Protein AF-A0A4V1IU11-F1 (afdb_monomer_lite)

Radius of gyration: 19.38 Å; chains: 1; bounding box: 46×43×49 Å

Organism: NCBI:txid1555241

InterPro domains:
  IPR001841 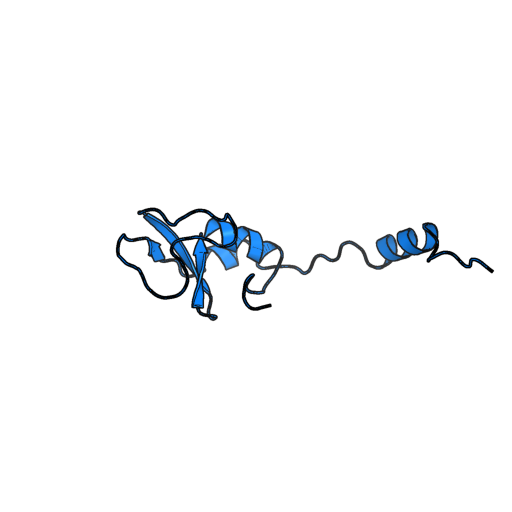Zinc finger, RING-type [PF13639] (50-92)
  IPR001841 Zinc finger, RING-type [PS50089] (51-92)
  IPR001841 Zinc finger, RING-type [SM00184] (51-91)
  IPR013083 Zinc finger, RING/FYVE/PHD-type [G3DSA:3.30.40.10] (18-92)
  IPR033276 E3 ubiquitin-protein ligase BIG BROTHER [PTHR46400] (5-92)

Sequence (92 aa):
DDDRGMDYESLLRLGQAIGPAVHPGLTADQIEELPYKKWREGMAGVNDQRCSICLEDYTRGERLITLPCRHVFHKTCISMWLQSHKECPICR

Foldseek 3Di:
DPPDDDDPVRVVVCCVVVPPPQPAFDDLVVLVPADWDFDDPPPPDDDDQAAPQVRGGHDGGFIWGQDPVRDIHGSVRVSVVRRRDVDDPPPD

Structure (mmCIF, N/CA/C/O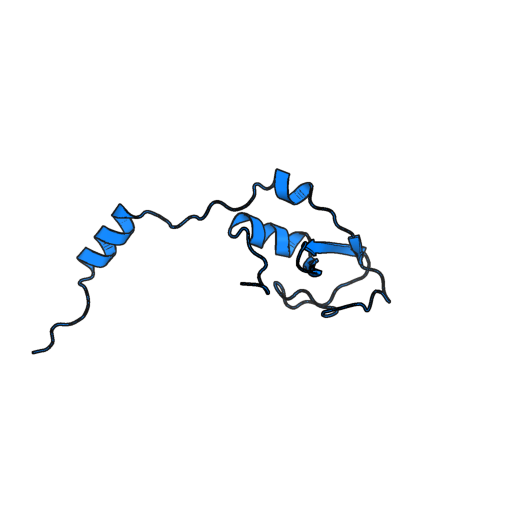 backbone):
data_AF-A0A4V1IU11-F1
#
_entry.id   AF-A0A4V1IU11-F1
#
loop_
_atom_site.group_PDB
_atom_site.id
_atom_site.type_symbol
_atom_site.label_atom_id
_atom_site.label_alt_id
_atom_site.label_comp_id
_atom_site.label_asym_id
_atom_site.label_entity_id
_atom_site.label_seq_id
_atom_site.pdbx_PDB_ins_code
_atom_site.Cartn_x
_atom_site.Cartn_y
_atom_site.Cartn_z
_atom_site.occupancy
_atom_site.B_iso_or_equiv
_atom_site.auth_seq_id
_atom_site.auth_comp_id
_atom_site.auth_asym_id
_atom_site.auth_atom_id
_atom_site.pdbx_PDB_model_num
ATOM 1 N N . ASP A 1 1 ? 19.283 -31.915 -35.401 1.00 41.47 1 ASP A N 1
ATOM 2 C CA . ASP A 1 1 ? 19.936 -30.637 -35.083 1.00 41.47 1 ASP A CA 1
ATOM 3 C C . ASP A 1 1 ? 19.231 -30.058 -33.873 1.00 41.47 1 ASP A C 1
ATOM 5 O O . ASP A 1 1 ? 18.013 -29.954 -33.890 1.00 41.47 1 ASP A O 1
ATOM 9 N N . ASP A 1 2 ? 19.973 -29.924 -32.776 1.00 57.44 2 ASP A N 1
ATOM 10 C CA . ASP A 1 2 ? 19.497 -29.542 -31.440 1.00 57.44 2 ASP A CA 1
ATOM 11 C C . ASP A 1 2 ? 20.199 -28.228 -31.065 1.00 57.44 2 ASP A C 1
ATOM 13 O O . ASP A 1 2 ? 21.183 -28.190 -30.320 1.00 57.44 2 ASP A O 1
ATOM 17 N N . ASP A 1 3 ? 19.751 -27.144 -31.689 1.00 57.00 3 ASP A N 1
ATOM 18 C CA . ASP A 1 3 ? 20.162 -25.760 -31.462 1.00 57.00 3 ASP A CA 1
ATOM 19 C C . ASP A 1 3 ? 19.423 -25.228 -30.230 1.00 57.00 3 ASP A C 1
ATOM 21 O O . ASP A 1 3 ? 18.462 -24.457 -30.264 1.00 57.00 3 ASP A O 1
ATOM 25 N N . ARG A 1 4 ? 19.895 -25.756 -29.103 1.00 61.72 4 ARG A N 1
ATOM 26 C CA . ARG A 1 4 ? 19.519 -25.405 -27.741 1.00 61.72 4 ARG A CA 1
ATOM 27 C C . ARG A 1 4 ? 19.583 -23.900 -27.513 1.00 61.72 4 ARG A C 1
ATOM 29 O O . ARG A 1 4 ? 20.474 -23.208 -27.996 1.00 61.72 4 ARG A O 1
ATOM 36 N N . GLY A 1 5 ? 18.609 -23.463 -26.720 1.00 65.06 5 GLY A N 1
ATOM 37 C CA . GLY A 1 5 ? 18.331 -22.095 -26.319 1.00 65.06 5 GLY A CA 1
ATOM 38 C C . GLY A 1 5 ? 19.548 -21.234 -25.998 1.00 65.06 5 GLY A C 1
ATOM 39 O O . GLY A 1 5 ? 20.577 -21.710 -25.526 1.00 65.06 5 GLY A O 1
ATOM 40 N N . MET A 1 6 ? 19.333 -19.943 -26.257 1.00 65.69 6 MET A N 1
ATOM 41 C CA . MET A 1 6 ? 20.214 -18.802 -26.026 1.00 65.69 6 MET A CA 1
ATOM 42 C C . MET A 1 6 ? 21.243 -19.063 -24.921 1.00 65.69 6 MET A C 1
ATOM 44 O O . MET A 1 6 ? 20.881 -19.311 -23.768 1.00 65.69 6 MET A O 1
ATOM 48 N N . ASP A 1 7 ? 22.521 -19.039 -25.302 1.00 84.88 7 ASP A N 1
ATOM 49 C CA . ASP A 1 7 ? 23.626 -19.386 -24.420 1.00 84.88 7 ASP A CA 1
ATOM 50 C C . ASP A 1 7 ? 23.642 -18.518 -23.141 1.00 84.88 7 ASP A C 1
ATOM 52 O O . ASP A 1 7 ? 23.192 -17.367 -23.103 1.00 84.88 7 ASP A O 1
ATOM 56 N N . TYR A 1 8 ? 24.135 -19.100 -22.043 1.00 80.25 8 TYR A N 1
ATOM 57 C CA . TYR A 1 8 ? 24.193 -18.431 -20.738 1.00 80.25 8 TYR A CA 1
ATOM 58 C C . TYR A 1 8 ? 25.027 -17.142 -20.787 1.00 80.25 8 TYR A C 1
ATOM 60 O O . TYR A 1 8 ? 24.740 -16.187 -20.068 1.00 80.25 8 TYR A O 1
ATOM 68 N N . GLU A 1 9 ? 26.035 -17.092 -21.661 1.00 83.56 9 GLU A N 1
ATOM 69 C CA . GLU A 1 9 ? 26.879 -15.915 -21.844 1.00 83.56 9 GLU A CA 1
ATOM 70 C C . GLU A 1 9 ? 26.088 -14.738 -22.438 1.00 83.56 9 GLU A C 1
ATOM 72 O O . GLU A 1 9 ? 26.223 -13.603 -21.984 1.00 83.56 9 GLU A O 1
ATOM 77 N N . SER A 1 10 ? 25.197 -15.006 -23.386 1.00 82.88 10 SER A N 1
ATOM 78 C CA . SER A 1 10 ? 24.280 -14.049 -23.997 1.00 82.88 10 SER A CA 1
ATOM 79 C C . SER A 1 10 ? 23.256 -13.561 -22.983 1.00 82.88 10 SER A C 1
ATOM 81 O O . SER A 1 10 ? 23.007 -12.358 -22.908 1.00 82.88 10 SER A O 1
ATOM 83 N N . LEU A 1 11 ? 22.718 -14.449 -22.139 1.00 78.44 11 LEU A N 1
ATOM 84 C CA . LEU A 1 11 ? 21.841 -14.052 -21.030 1.00 78.44 11 LEU A CA 1
ATOM 85 C C . LEU A 1 11 ? 22.571 -13.159 -20.011 1.00 78.44 11 LEU A C 1
ATOM 87 O O . LEU A 1 11 ? 22.016 -12.148 -19.577 1.00 78.44 11 LEU A O 1
ATOM 91 N N . LEU A 1 12 ? 23.826 -13.474 -19.671 1.00 79.44 12 LEU A N 1
ATOM 92 C CA . LEU A 1 12 ? 24.637 -12.673 -18.749 1.00 79.44 12 LEU A CA 1
ATOM 93 C C . LEU A 1 12 ? 24.964 -11.293 -19.339 1.00 79.44 12 LEU A C 1
ATOM 95 O O . LEU A 1 12 ? 24.821 -10.279 -18.656 1.00 79.44 12 LEU A O 1
ATOM 99 N N . ARG A 1 13 ? 25.326 -11.235 -20.628 1.00 83.19 13 ARG A N 1
ATOM 100 C CA . ARG A 1 13 ? 25.571 -9.981 -21.361 1.00 83.19 13 ARG A CA 1
ATOM 101 C C . ARG A 1 13 ? 24.323 -9.099 -21.415 1.00 83.19 13 ARG A C 1
ATOM 103 O O . ARG A 1 13 ? 24.440 -7.890 -21.233 1.00 83.19 13 ARG A O 1
ATOM 110 N N . LEU A 1 14 ? 23.139 -9.684 -21.611 1.00 76.06 14 LEU A N 1
ATOM 111 C CA . LEU A 1 14 ? 21.870 -8.949 -21.577 1.00 76.06 14 LEU A CA 1
ATOM 112 C C . LEU A 1 14 ? 21.581 -8.373 -20.185 1.00 76.06 14 LEU A C 1
ATOM 114 O O . LEU A 1 14 ? 21.246 -7.196 -20.081 1.00 76.06 14 LEU A O 1
ATOM 118 N N . GLY A 1 15 ? 21.769 -9.155 -19.116 1.00 74.62 15 GLY A N 1
ATOM 119 C CA . GLY A 1 15 ? 21.610 -8.666 -17.741 1.00 74.62 15 GLY A CA 1
ATOM 120 C C . GLY A 1 15 ? 22.565 -7.514 -17.406 1.00 74.62 15 GLY A C 1
ATOM 121 O O . GLY A 1 15 ? 22.161 -6.532 -16.784 1.00 74.62 15 GLY A O 1
ATOM 122 N N . GLN A 1 16 ? 23.810 -7.592 -17.885 1.00 80.00 16 GLN A N 1
ATOM 123 C CA . GLN A 1 16 ? 24.811 -6.535 -17.714 1.00 80.00 16 GLN A CA 1
ATOM 124 C C . GLN A 1 1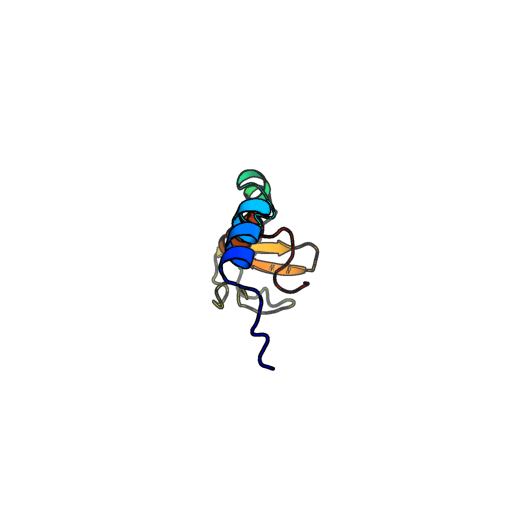6 ? 24.468 -5.260 -18.504 1.00 80.00 16 GLN A C 1
ATOM 126 O O . GLN A 1 16 ? 24.721 -4.158 -18.023 1.00 80.00 16 GLN A O 1
ATOM 131 N N . ALA A 1 17 ? 23.919 -5.409 -19.715 1.00 78.25 17 ALA A N 1
ATOM 132 C CA . ALA A 1 17 ? 23.609 -4.298 -20.614 1.00 78.25 17 ALA A CA 1
ATOM 133 C C . ALA A 1 17 ? 22.319 -3.559 -20.235 1.00 78.25 17 ALA A C 1
ATOM 135 O O . ALA A 1 17 ? 22.249 -2.339 -20.361 1.00 78.25 17 ALA A O 1
ATOM 136 N N . ILE A 1 18 ? 21.298 -4.293 -19.786 1.00 75.88 18 ILE A N 1
ATOM 137 C CA . ILE A 1 18 ? 19.988 -3.733 -19.432 1.00 75.88 18 ILE A CA 1
ATOM 138 C C . ILE A 1 18 ? 19.994 -3.207 -17.985 1.00 75.88 18 ILE A C 1
ATOM 140 O O . ILE A 1 18 ? 19.268 -2.265 -17.671 1.00 75.88 18 ILE A O 1
ATOM 144 N N . GLY A 1 19 ? 20.845 -3.763 -17.111 1.00 69.94 19 GLY A N 1
ATOM 145 C CA . GLY A 1 19 ? 20.846 -3.453 -15.681 1.00 69.94 19 GLY A CA 1
ATOM 146 C C . GLY A 1 19 ? 19.602 -4.003 -14.967 1.00 69.94 19 GLY A C 1
ATOM 147 O O . GLY A 1 19 ? 18.751 -4.647 -15.590 1.00 69.94 19 GLY A O 1
ATOM 148 N N . PRO A 1 20 ? 19.463 -3.799 -13.642 1.00 66.44 20 PRO A N 1
ATOM 149 C CA . PRO A 1 20 ? 18.234 -4.166 -12.956 1.00 66.44 20 PRO A CA 1
ATOM 150 C C . PRO A 1 20 ? 17.083 -3.336 -13.530 1.00 66.44 20 PRO A C 1
ATOM 152 O O . PRO A 1 20 ? 17.144 -2.107 -13.544 1.00 66.44 20 PRO A O 1
ATOM 155 N N . ALA A 1 21 ? 16.023 -4.009 -13.978 1.00 60.34 21 ALA A N 1
ATOM 156 C CA . ALA A 1 21 ? 14.769 -3.381 -14.375 1.00 60.34 21 ALA A CA 1
ATOM 157 C C . ALA A 1 21 ? 14.058 -2.816 -13.133 1.00 60.34 21 ALA A C 1
ATOM 159 O O . ALA A 1 21 ? 13.065 -3.354 -12.652 1.00 60.34 21 ALA A O 1
ATOM 160 N N . VAL A 1 22 ? 14.604 -1.744 -12.565 1.00 57.12 22 VAL A N 1
ATOM 161 C CA . VAL A 1 22 ? 13.949 -0.970 -11.519 1.00 57.12 22 VAL A CA 1
ATOM 162 C C . VAL A 1 22 ? 13.054 0.041 -12.208 1.00 57.12 22 VAL A C 1
ATOM 164 O O . VAL A 1 22 ? 13.504 1.090 -12.655 1.00 57.12 22 VAL A O 1
ATOM 167 N N . HIS A 1 23 ? 11.770 -0.285 -12.330 1.00 60.22 23 HIS A N 1
ATOM 168 C CA . HIS A 1 23 ? 10.777 0.733 -12.634 1.00 60.22 23 HIS A CA 1
ATOM 169 C C . HIS A 1 23 ? 10.665 1.597 -11.370 1.00 60.22 23 HIS A C 1
ATOM 171 O O . HIS A 1 23 ? 10.191 1.092 -10.352 1.00 60.22 23 HIS A O 1
ATOM 177 N N . PRO A 1 24 ? 11.164 2.849 -11.359 1.00 67.81 24 PRO A N 1
ATOM 178 C CA . PRO A 1 24 ? 11.202 3.625 -10.129 1.00 67.81 24 PRO A CA 1
ATOM 179 C C . PRO A 1 24 ? 9.760 3.853 -9.692 1.00 67.81 24 PRO A C 1
ATOM 181 O O . PRO A 1 24 ? 9.001 4.476 -10.434 1.00 67.81 24 PRO A O 1
ATOM 184 N N . GLY A 1 25 ? 9.359 3.300 -8.547 1.00 76.75 25 GLY A N 1
ATOM 185 C CA . GLY A 1 25 ? 8.034 3.518 -7.980 1.00 76.75 25 GLY A CA 1
ATOM 186 C C . GLY A 1 25 ? 7.863 4.945 -7.455 1.00 76.75 25 GLY A C 1
ATOM 187 O O . GLY A 1 25 ? 8.494 5.892 -7.929 1.00 76.75 25 GLY A O 1
ATOM 188 N N . LEU A 1 26 ? 6.959 5.116 -6.499 1.00 79.44 26 LEU A N 1
ATOM 189 C CA . LEU A 1 26 ? 6.781 6.363 -5.755 1.00 79.44 26 LEU A CA 1
ATOM 190 C C . LEU A 1 26 ? 7.791 6.440 -4.601 1.00 79.44 26 LEU A C 1
ATOM 192 O O . LEU A 1 26 ? 8.170 5.415 -4.030 1.00 79.44 26 LEU A O 1
ATOM 196 N N . THR A 1 27 ? 8.226 7.651 -4.244 1.00 82.94 27 THR A N 1
ATOM 197 C CA . THR A 1 27 ? 9.071 7.844 -3.056 1.00 82.94 27 THR A CA 1
ATOM 198 C C . THR A 1 27 ? 8.254 7.647 -1.779 1.00 82.94 27 THR A C 1
ATOM 200 O O . THR A 1 27 ? 7.032 7.801 -1.778 1.00 82.94 27 THR A O 1
ATOM 203 N N . ALA A 1 28 ? 8.920 7.321 -0.668 1.00 79.25 28 ALA A N 1
ATOM 204 C CA . ALA A 1 28 ? 8.251 7.134 0.620 1.00 79.25 28 ALA A CA 1
ATOM 205 C C . ALA A 1 28 ? 7.427 8.369 1.036 1.00 79.25 28 ALA A C 1
ATOM 207 O O . ALA A 1 28 ? 6.295 8.218 1.491 1.00 79.25 28 ALA A O 1
ATOM 208 N N . ASP A 1 29 ? 7.953 9.573 0.793 1.00 84.25 29 ASP A N 1
ATOM 209 C CA . ASP A 1 29 ? 7.267 10.832 1.105 1.00 84.25 29 ASP A CA 1
ATOM 210 C C . ASP A 1 29 ? 5.956 10.975 0.319 1.00 84.25 29 ASP A C 1
ATOM 212 O O . ASP A 1 29 ? 4.905 11.222 0.905 1.00 84.25 29 ASP A O 1
ATOM 216 N N . GLN A 1 30 ? 5.988 10.706 -0.993 1.00 84.06 30 GLN A N 1
ATOM 217 C CA . GLN A 1 30 ? 4.800 10.760 -1.857 1.00 84.06 30 GLN A CA 1
ATOM 218 C C . GLN A 1 30 ? 3.719 9.762 -1.428 1.00 84.06 30 GLN A C 1
ATOM 220 O O . GLN A 1 30 ? 2.525 10.001 -1.605 1.00 84.06 30 GLN A O 1
ATOM 225 N N . ILE A 1 31 ? 4.133 8.618 -0.886 1.00 83.69 31 ILE A N 1
ATOM 226 C CA . ILE A 1 31 ? 3.226 7.571 -0.423 1.00 83.69 31 ILE A CA 1
ATOM 227 C C . ILE A 1 31 ? 2.609 7.932 0.932 1.00 83.69 31 ILE A C 1
ATOM 229 O O . ILE A 1 31 ? 1.440 7.627 1.182 1.00 83.69 31 ILE A O 1
ATOM 233 N N . GLU A 1 32 ? 3.362 8.586 1.816 1.00 84.06 32 GLU A N 1
ATOM 234 C CA . GLU A 1 32 ? 2.857 8.989 3.127 1.00 84.06 32 GLU A CA 1
ATOM 235 C C . GLU A 1 32 ? 1.763 10.058 3.040 1.00 84.06 32 GLU A C 1
ATOM 237 O O . GLU A 1 32 ? 0.838 10.022 3.861 1.00 84.06 32 GLU A O 1
ATOM 242 N N . GLU A 1 33 ? 1.826 10.921 2.021 1.00 86.31 33 GLU A N 1
ATOM 243 C CA . GLU A 1 33 ? 0.818 11.940 1.700 1.00 86.31 33 GLU A CA 1
ATOM 244 C C . GLU A 1 33 ? -0.497 11.365 1.145 1.00 86.31 33 GLU A C 1
ATOM 246 O O . GLU A 1 33 ? -1.494 12.085 1.040 1.00 86.31 33 GLU A O 1
ATOM 251 N N . LEU A 1 34 ? -0.548 10.068 0.816 1.00 82.75 34 LEU A N 1
ATOM 252 C CA . LEU A 1 34 ? -1.766 9.458 0.292 1.00 82.75 34 LEU A CA 1
ATOM 253 C C . LEU A 1 34 ? -2.901 9.471 1.332 1.00 82.75 34 LEU A C 1
ATOM 255 O O . LEU A 1 34 ? -2.697 9.113 2.502 1.00 82.75 34 LEU A O 1
ATOM 259 N N . PRO A 1 35 ? -4.134 9.810 0.910 1.00 85.44 35 PRO A N 1
ATOM 260 C CA . PRO A 1 35 ? -5.277 9.835 1.806 1.00 85.44 35 PRO A CA 1
ATOM 261 C C . PRO A 1 35 ? -5.570 8.426 2.330 1.00 85.44 35 PRO A C 1
ATOM 263 O O . PRO A 1 35 ? -5.788 7.484 1.565 1.00 85.44 35 PRO A O 1
ATOM 266 N N . TYR A 1 36 ? -5.621 8.293 3.656 1.00 89.25 36 TYR A N 1
ATOM 267 C CA . TYR A 1 36 ? -5.994 7.054 4.330 1.00 89.25 36 TYR A CA 1
ATOM 268 C C . TYR A 1 36 ? -7.238 7.255 5.196 1.00 89.25 36 TYR A C 1
ATOM 270 O O . TYR A 1 36 ? -7.480 8.323 5.758 1.00 89.25 36 TYR A O 1
ATOM 278 N N . LYS A 1 37 ? -8.016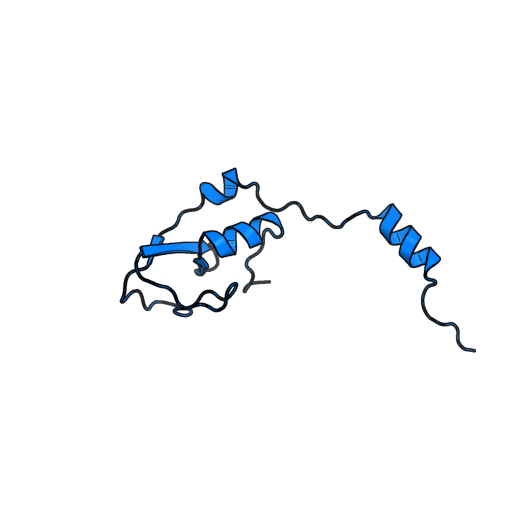 6.187 5.349 1.00 88.31 37 LYS A N 1
ATOM 279 C CA . LYS A 1 37 ? -9.159 6.098 6.261 1.00 88.31 37 LYS A CA 1
ATOM 280 C C . LYS A 1 37 ? -8.882 5.041 7.320 1.00 88.31 37 LYS A C 1
ATOM 282 O O . LYS A 1 37 ? -8.195 4.061 7.054 1.00 88.31 37 LYS A O 1
ATOM 287 N N . LYS A 1 38 ? -9.408 5.226 8.529 1.00 89.31 38 LYS A N 1
ATOM 288 C CA . LYS A 1 38 ? -9.349 4.180 9.555 1.00 89.31 38 LYS A CA 1
ATOM 289 C C . LYS A 1 38 ? -10.496 3.201 9.357 1.00 89.31 38 LYS A C 1
ATOM 291 O O . LYS A 1 38 ? -11.638 3.633 9.198 1.00 89.31 38 LYS A O 1
ATOM 296 N N . TRP A 1 39 ? -10.195 1.910 9.402 1.00 86.75 39 TRP A N 1
ATOM 297 C CA . TRP A 1 39 ? -11.207 0.871 9.343 1.00 86.75 39 TRP A CA 1
ATOM 298 C C . TRP A 1 39 ? -12.130 0.925 10.564 1.00 86.75 39 TRP A C 1
ATOM 300 O O . TRP A 1 39 ? -11.675 1.088 11.705 1.00 86.75 39 TRP A O 1
ATOM 310 N N . ARG A 1 40 ? -13.435 0.785 10.315 1.00 81.94 40 ARG A N 1
ATOM 311 C CA . ARG A 1 40 ? -14.476 0.672 11.340 1.00 81.94 40 ARG A CA 1
ATOM 312 C C . ARG A 1 40 ? -15.355 -0.528 11.012 1.00 81.94 40 ARG A C 1
ATOM 314 O O . ARG A 1 40 ? -15.711 -0.738 9.855 1.00 81.94 40 ARG A O 1
ATOM 321 N N . GLU A 1 41 ? -15.716 -1.272 12.048 1.00 72.50 41 GLU A N 1
ATOM 322 C CA . GLU A 1 41 ? -16.658 -2.385 11.958 1.00 72.50 41 GLU A CA 1
ATOM 323 C C . GLU A 1 41 ? -17.980 -1.888 11.344 1.00 72.50 41 GLU A C 1
ATOM 325 O O . GLU A 1 41 ? -18.516 -0.862 11.769 1.00 72.50 41 GLU A O 1
ATOM 330 N N . GLY A 1 42 ? -18.444 -2.548 10.278 1.00 69.06 42 GLY A N 1
ATOM 331 C CA . GLY A 1 42 ? -19.626 -2.134 9.511 1.00 69.06 42 GLY A CA 1
ATOM 332 C C . GLY A 1 42 ? -19.361 -1.308 8.242 1.00 69.06 42 GLY A C 1
ATOM 333 O O . GLY A 1 42 ? -20.313 -1.003 7.529 1.00 69.06 42 GLY A O 1
ATOM 334 N N . MET A 1 43 ? -18.105 -0.997 7.878 1.00 66.75 43 MET A N 1
ATOM 335 C CA . MET A 1 43 ? -17.751 -0.429 6.555 1.00 66.75 43 MET A CA 1
ATOM 336 C C . MET A 1 43 ? -17.791 -1.483 5.423 1.00 66.75 43 MET A C 1
ATOM 338 O O . MET A 1 43 ? -16.919 -1.523 4.556 1.00 66.75 43 MET A O 1
ATOM 342 N N . ALA A 1 44 ? -18.795 -2.364 5.416 1.00 55.28 44 ALA A N 1
ATOM 343 C CA . ALA A 1 44 ? -18.987 -3.375 4.378 1.00 55.28 44 ALA A CA 1
ATOM 344 C C . ALA A 1 44 ? -19.462 -2.711 3.075 1.00 55.28 44 ALA A C 1
ATOM 346 O O . ALA A 1 44 ? -20.654 -2.573 2.815 1.00 55.28 44 ALA A O 1
ATOM 347 N N . GLY A 1 45 ? -18.505 -2.251 2.271 1.00 56.72 45 GLY A N 1
ATOM 348 C CA . GLY A 1 45 ? -18.761 -1.583 1.005 1.00 56.72 45 GLY A CA 1
ATOM 349 C C . GLY A 1 45 ? -17.620 -1.778 0.019 1.00 56.72 45 GLY A C 1
ATOM 350 O O . GLY A 1 45 ? -16.629 -1.057 0.071 1.00 56.72 45 GLY A O 1
ATOM 351 N N . VAL A 1 46 ? -17.873 -2.701 -0.914 1.00 54.12 46 VAL A N 1
ATOM 352 C CA . VAL A 1 46 ? -17.231 -2.887 -2.223 1.00 54.12 46 VAL A CA 1
ATOM 353 C C . VAL A 1 46 ? -15.782 -3.393 -2.159 1.00 54.12 46 VAL A C 1
ATOM 355 O O . VAL A 1 46 ? -14.831 -2.624 -2.187 1.00 54.12 46 VAL A O 1
ATOM 358 N N . ASN A 1 47 ? -15.655 -4.721 -2.162 1.00 54.22 47 ASN A N 1
ATOM 359 C CA . ASN A 1 47 ? -14.436 -5.507 -2.410 1.00 54.22 47 ASN A CA 1
ATOM 360 C C . ASN A 1 47 ? -13.511 -5.754 -1.220 1.00 54.22 47 ASN A C 1
ATOM 362 O O . ASN A 1 47 ? -12.313 -5.502 -1.251 1.00 54.22 47 ASN A O 1
ATOM 366 N N . ASP A 1 48 ? -14.164 -6.435 -0.281 1.00 63.47 48 ASP A N 1
ATOM 367 C CA . ASP A 1 48 ? -13.643 -7.500 0.563 1.00 63.47 48 ASP A CA 1
ATOM 368 C C . ASP A 1 48 ? -12.926 -7.030 1.818 1.00 63.47 48 ASP A C 1
ATOM 370 O O . ASP A 1 48 ? -12.026 -6.204 1.793 1.00 63.47 48 ASP A O 1
ATOM 374 N N . GLN A 1 49 ? -13.379 -7.556 2.953 1.00 77.19 49 GLN A N 1
ATOM 375 C CA . GLN A 1 49 ? -12.929 -7.216 4.304 1.00 77.19 49 GLN A CA 1
ATOM 376 C C . GLN A 1 49 ? -11.463 -7.598 4.552 1.00 77.19 49 GLN A C 1
ATOM 378 O O . GLN A 1 49 ? -11.073 -7.686 5.703 1.00 77.19 49 GLN A O 1
ATOM 383 N N . ARG A 1 50 ? -10.675 -7.845 3.502 1.00 87.44 50 ARG A N 1
ATOM 384 C CA . ARG A 1 50 ? -9.311 -8.339 3.534 1.00 87.44 50 ARG A CA 1
ATOM 385 C C . ARG A 1 50 ? -8.432 -7.576 2.559 1.00 87.44 50 ARG A C 1
ATOM 387 O O . ARG A 1 50 ? -8.857 -7.163 1.483 1.00 87.44 50 ARG A O 1
ATOM 394 N N . CYS A 1 51 ? -7.161 -7.460 2.893 1.00 90.81 51 CYS A N 1
ATOM 395 C CA . CYS A 1 51 ? -6.151 -6.909 2.009 1.00 90.81 51 CYS A CA 1
ATOM 396 C C . CYS A 1 51 ? -5.669 -7.974 1.021 1.00 90.81 51 CYS A C 1
ATOM 398 O O . CYS A 1 51 ? -5.157 -9.005 1.437 1.00 90.81 51 CYS A O 1
ATOM 400 N N . SER A 1 52 ? -5.727 -7.728 -0.290 1.00 89.38 52 SER A N 1
ATOM 401 C CA . SER A 1 52 ? -5.253 -8.719 -1.274 1.00 89.38 52 SER A CA 1
ATOM 402 C C . SER A 1 52 ? -3.722 -8.819 -1.386 1.00 89.38 52 SER A C 1
ATOM 404 O O . SER A 1 52 ? -3.226 -9.611 -2.181 1.00 89.38 52 SER A O 1
ATOM 406 N N . ILE A 1 53 ? -2.974 -7.997 -0.639 1.00 90.50 53 ILE A N 1
ATOM 407 C CA . ILE A 1 53 ? -1.503 -8.022 -0.609 1.00 90.50 53 ILE A CA 1
ATOM 408 C C . ILE A 1 53 ? -1.006 -8.952 0.504 1.00 90.50 53 ILE A C 1
ATOM 410 O O . ILE A 1 53 ? -0.192 -9.827 0.234 1.00 90.50 53 ILE A O 1
ATOM 414 N N . CYS A 1 54 ? -1.485 -8.777 1.742 1.00 92.69 54 CYS A N 1
ATOM 415 C CA . CYS A 1 54 ? -1.117 -9.646 2.870 1.00 92.69 54 CYS A CA 1
ATOM 416 C C . CYS A 1 54 ? -2.108 -10.791 3.120 1.00 92.69 54 CYS A C 1
ATOM 418 O O . CYS A 1 54 ? -1.800 -11.693 3.887 1.00 92.69 54 CYS A O 1
ATOM 420 N N . LEU A 1 55 ? -3.269 -10.781 2.456 1.00 90.56 55 LEU A N 1
ATOM 421 C CA . LEU A 1 55 ? -4.349 -11.765 2.598 1.00 90.56 55 LEU A CA 1
ATOM 422 C C . LEU A 1 55 ? -5.006 -11.798 3.992 1.00 90.56 55 LEU A C 1
ATOM 424 O O . LEU A 1 55 ? -5.754 -12.728 4.287 1.00 90.56 55 LEU A O 1
ATOM 428 N N . GLU A 1 56 ? -4.773 -10.772 4.815 1.00 90.69 56 GLU A N 1
ATOM 429 C CA . GLU A 1 56 ? -5.357 -10.617 6.152 1.00 90.69 56 GLU A CA 1
ATOM 430 C C . GLU A 1 56 ? -6.622 -9.753 6.135 1.00 90.69 56 GLU A C 1
ATOM 432 O O . GLU A 1 56 ? -6.730 -8.806 5.346 1.00 90.69 56 GLU A O 1
ATOM 437 N N . ASP A 1 57 ? -7.556 -10.063 7.037 1.00 90.00 57 ASP A N 1
ATOM 438 C CA . ASP A 1 57 ? -8.772 -9.283 7.258 1.00 90.00 57 ASP A CA 1
ATOM 439 C C . ASP A 1 57 ? -8.472 -7.920 7.904 1.00 90.00 57 ASP A C 1
ATOM 441 O O . ASP A 1 57 ? -7.522 -7.754 8.669 1.00 90.00 57 ASP A O 1
ATOM 445 N N . TYR A 1 58 ? -9.314 -6.930 7.623 1.00 89.31 58 TYR A N 1
ATOM 446 C CA . TYR A 1 58 ? -9.211 -5.592 8.177 1.00 89.31 58 TYR A CA 1
ATOM 447 C C . TYR A 1 58 ? -9.711 -5.547 9.615 1.00 89.31 58 TYR A C 1
ATOM 449 O O . TYR A 1 58 ? -10.865 -5.865 9.917 1.00 89.31 58 TYR A O 1
ATOM 457 N N . THR A 1 59 ? -8.864 -5.039 10.501 1.00 87.62 59 THR A N 1
ATOM 458 C CA . THR A 1 59 ? -9.166 -4.903 11.924 1.00 87.62 59 THR A CA 1
ATOM 459 C C . THR A 1 59 ? -9.404 -3.450 12.328 1.00 87.62 59 THR A C 1
ATOM 461 O O . THR A 1 59 ? -9.007 -2.485 11.665 1.00 87.62 59 THR A O 1
ATOM 464 N N . ARG A 1 60 ? -10.161 -3.254 13.414 1.00 86.38 60 ARG A N 1
ATOM 465 C CA . ARG A 1 60 ? -10.586 -1.919 13.856 1.00 86.38 60 ARG A CA 1
ATOM 466 C C . ARG A 1 60 ? -9.375 -1.031 14.144 1.00 86.38 60 ARG A C 1
ATOM 468 O O . ARG A 1 60 ? -8.573 -1.327 15.021 1.00 86.38 60 ARG A O 1
ATOM 475 N N . GLY A 1 61 ? -9.326 0.130 13.494 1.00 85.62 61 GLY A N 1
ATOM 476 C CA . GLY A 1 61 ? -8.265 1.120 13.696 1.00 85.62 61 GLY A CA 1
ATOM 477 C C . GLY A 1 61 ? -7.110 1.028 12.701 1.00 85.62 61 GLY A C 1
ATOM 478 O O . GLY A 1 61 ? -6.287 1.947 12.668 1.00 85.62 61 GLY A O 1
ATOM 479 N N . GLU A 1 62 ? -7.084 0.007 11.845 1.00 90.50 62 GLU A N 1
ATOM 480 C CA . GLU A 1 62 ? -6.119 -0.077 10.754 1.00 90.50 62 GLU A CA 1
ATOM 481 C C . GLU A 1 62 ? -6.299 1.052 9.745 1.00 90.50 62 GLU A C 1
ATOM 483 O O . GLU A 1 62 ? -7.405 1.533 9.491 1.00 90.50 62 GLU A O 1
ATOM 488 N N . ARG A 1 63 ? -5.183 1.492 9.162 1.00 91.44 63 ARG A N 1
ATOM 489 C CA . ARG A 1 63 ? -5.168 2.530 8.133 1.00 91.44 63 ARG A CA 1
ATOM 490 C C . ARG A 1 63 ? -5.303 1.871 6.774 1.00 91.44 63 ARG A C 1
ATOM 492 O O . ARG A 1 63 ? -4.412 1.133 6.365 1.00 91.44 63 ARG A O 1
ATOM 499 N N . LEU A 1 64 ? -6.381 2.183 6.074 1.00 90.69 64 LEU A N 1
ATOM 500 C CA . LEU A 1 64 ? -6.646 1.705 4.729 1.00 90.69 64 LEU A CA 1
ATOM 501 C C . LEU A 1 64 ? -6.520 2.847 3.730 1.00 90.69 64 LEU A C 1
ATOM 503 O O . LEU A 1 64 ? -6.956 3.965 3.999 1.00 90.69 64 LEU A O 1
ATOM 507 N N . ILE A 1 65 ? -5.971 2.550 2.564 1.00 89.31 65 ILE A N 1
ATOM 508 C CA . ILE A 1 65 ? -5.923 3.460 1.423 1.00 89.31 65 ILE A CA 1
ATOM 509 C C . ILE A 1 65 ? -6.897 2.944 0.375 1.00 89.31 65 ILE A C 1
ATOM 511 O O . ILE A 1 65 ? -6.977 1.744 0.120 1.00 89.31 65 ILE A O 1
ATOM 515 N N . THR A 1 66 ? -7.654 3.860 -0.222 1.00 88.75 66 THR A N 1
ATOM 516 C CA . THR A 1 66 ? -8.483 3.573 -1.391 1.00 88.75 66 THR A CA 1
ATOM 517 C C . THR A 1 66 ? -7.834 4.243 -2.592 1.00 88.75 66 THR A C 1
ATOM 519 O O . THR A 1 66 ? -7.720 5.466 -2.631 1.00 88.75 66 THR A O 1
ATOM 522 N N . LEU A 1 67 ? -7.381 3.439 -3.552 1.00 88.38 67 LEU A N 1
ATOM 523 C CA . LEU A 1 67 ? -6.808 3.937 -4.801 1.00 88.38 67 LEU A CA 1
ATOM 524 C C . LEU A 1 67 ? -7.896 4.579 -5.684 1.00 88.38 67 LEU A C 1
ATOM 526 O O . LEU A 1 67 ? -9.079 4.272 -5.513 1.00 88.38 67 LEU A O 1
ATOM 530 N N . PRO A 1 68 ? -7.538 5.424 -6.672 1.00 86.81 68 PRO A N 1
ATOM 531 C CA . PRO A 1 68 ? -8.511 6.025 -7.596 1.00 86.81 68 PRO A CA 1
ATOM 532 C C . PRO A 1 68 ? -9.336 4.986 -8.376 1.00 86.81 68 PRO A C 1
ATOM 534 O O . PRO A 1 68 ? -10.480 5.249 -8.738 1.00 86.81 68 PRO A O 1
ATOM 537 N N . CYS A 1 69 ? -8.806 3.774 -8.562 1.00 89.06 69 CYS A N 1
ATOM 538 C CA . CYS A 1 69 ? -9.519 2.629 -9.132 1.00 89.06 69 CYS A CA 1
ATOM 539 C C . CYS A 1 69 ? -10.497 1.934 -8.160 1.00 89.06 69 CYS A C 1
ATOM 541 O O . CYS A 1 69 ? -11.052 0.894 -8.496 1.00 89.06 69 CYS A O 1
ATOM 543 N N . ARG A 1 70 ? -10.723 2.506 -6.968 1.00 86.44 70 ARG A N 1
ATOM 544 C CA . ARG A 1 70 ? -11.617 2.034 -5.891 1.00 86.44 70 ARG A CA 1
ATOM 545 C C . ARG A 1 70 ? -11.169 0.788 -5.125 1.00 86.44 70 ARG A C 1
ATOM 547 O O . ARG A 1 70 ? -11.869 0.385 -4.202 1.00 86.44 70 ARG A O 1
ATOM 554 N N . HIS A 1 71 ? -10.001 0.225 -5.420 1.00 89.00 71 HIS A N 1
ATOM 555 C CA . HIS A 1 71 ? -9.446 -0.874 -4.629 1.00 89.00 71 HIS A CA 1
ATOM 556 C C . HIS A 1 71 ? -8.890 -0.403 -3.284 1.00 89.00 71 HIS A C 1
ATOM 558 O O . HIS A 1 71 ? -8.298 0.677 -3.185 1.00 89.00 71 HIS A O 1
ATOM 564 N N . VAL A 1 72 ? -9.094 -1.228 -2.256 1.00 89.31 72 VAL A N 1
ATOM 565 C CA . VA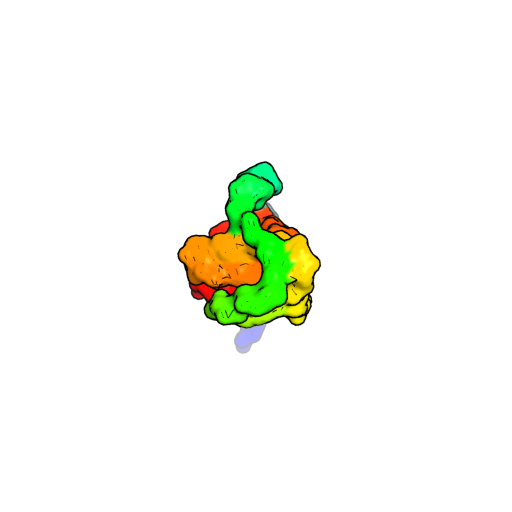L A 1 72 ? -8.737 -0.938 -0.867 1.00 89.31 72 VAL A CA 1
ATOM 566 C C . VAL A 1 72 ? -7.605 -1.857 -0.416 1.00 89.31 72 VAL A C 1
ATOM 568 O O . VAL A 1 72 ? -7.589 -3.040 -0.737 1.00 89.31 72 VAL A O 1
ATOM 571 N N . PHE A 1 73 ? -6.648 -1.299 0.323 1.00 91.06 73 PHE A N 1
ATOM 572 C CA . PHE A 1 73 ? -5.496 -2.017 0.872 1.00 91.06 73 PHE A CA 1
ATOM 573 C C . PHE A 1 73 ? -5.092 -1.406 2.213 1.00 91.06 73 PHE A C 1
ATOM 575 O O . PHE A 1 73 ? -5.403 -0.241 2.478 1.00 91.06 73 PHE A O 1
ATOM 582 N N . HIS A 1 74 ? -4.330 -2.131 3.035 1.00 92.69 74 HIS A N 1
ATOM 583 C CA . HIS A 1 74 ? -3.622 -1.495 4.150 1.00 92.69 74 HIS A CA 1
ATOM 584 C C . HIS A 1 74 ? -2.643 -0.447 3.628 1.00 92.69 74 HIS A C 1
ATOM 586 O O . HIS A 1 74 ? -1.950 -0.691 2.639 1.00 92.69 74 HIS A O 1
ATOM 592 N N . LYS A 1 75 ? -2.534 0.689 4.330 1.00 91.56 75 LYS A N 1
ATOM 593 C CA . LYS A 1 75 ? -1.573 1.757 4.010 1.00 91.56 75 LYS A CA 1
ATOM 594 C C . LYS A 1 75 ? -0.154 1.199 3.886 1.00 91.56 75 LYS A C 1
ATOM 596 O O . LYS A 1 75 ? 0.545 1.549 2.948 1.00 91.56 75 LYS A O 1
ATOM 601 N N . THR A 1 76 ? 0.235 0.313 4.798 1.00 91.44 76 THR A N 1
ATOM 602 C CA . THR A 1 76 ? 1.551 -0.343 4.832 1.00 91.44 76 THR A CA 1
ATOM 603 C C . THR A 1 76 ? 1.767 -1.311 3.670 1.00 91.44 76 THR A C 1
ATOM 605 O O . THR A 1 76 ? 2.835 -1.338 3.069 1.00 91.44 76 THR A O 1
ATOM 608 N N . CYS A 1 77 ? 0.756 -2.101 3.316 1.00 92.81 77 CYS A N 1
ATOM 609 C CA . CYS A 1 77 ? 0.884 -3.058 2.223 1.00 92.81 77 CYS A CA 1
ATOM 610 C C . CYS A 1 77 ? 0.986 -2.351 0.871 1.00 92.81 77 CYS A C 1
ATOM 612 O O . CYS A 1 77 ? 1.869 -2.659 0.070 1.00 92.81 77 CYS A O 1
ATOM 614 N N . ILE A 1 78 ? 0.106 -1.375 0.622 1.00 91.12 78 ILE A N 1
ATOM 615 C CA . ILE A 1 78 ? 0.144 -0.637 -0.641 1.00 91.12 78 ILE A CA 1
ATOM 616 C C . ILE A 1 78 ? 1.358 0.285 -0.719 1.00 91.12 78 ILE A C 1
ATOM 618 O O . ILE A 1 78 ? 1.871 0.489 -1.813 1.00 91.12 78 ILE A O 1
ATOM 622 N N . SER A 1 79 ? 1.871 0.798 0.406 1.00 89.75 79 SER A N 1
ATOM 623 C CA . SER A 1 79 ? 3.085 1.614 0.396 1.00 89.75 79 SER A CA 1
ATOM 624 C C . SER A 1 79 ? 4.311 0.826 -0.048 1.00 89.75 79 SER A C 1
ATOM 626 O O . SER A 1 79 ? 5.112 1.331 -0.828 1.00 89.75 79 SER A O 1
ATOM 628 N N . MET A 1 80 ? 4.457 -0.421 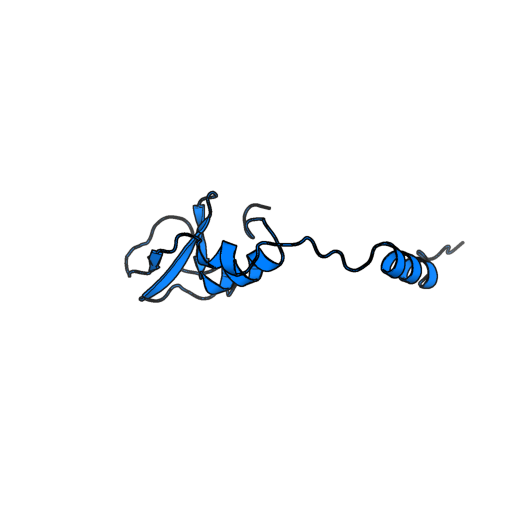0.399 1.00 89.62 80 MET A N 1
ATOM 629 C CA . MET A 1 80 ? 5.537 -1.296 -0.064 1.00 89.62 80 MET A CA 1
ATOM 630 C C . MET A 1 80 ? 5.401 -1.616 -1.553 1.00 89.62 80 MET A C 1
ATOM 632 O O . MET A 1 80 ? 6.380 -1.558 -2.288 1.00 89.62 80 MET A O 1
ATOM 636 N N . TRP A 1 81 ? 4.181 -1.892 -2.017 1.00 90.12 81 TRP A N 1
ATOM 637 C CA . TRP A 1 81 ? 3.929 -2.146 -3.434 1.00 90.12 81 TRP A CA 1
ATOM 638 C C . TRP A 1 81 ? 4.253 -0.929 -4.309 1.00 90.12 81 TRP A C 1
ATOM 640 O O . TRP A 1 81 ? 4.943 -1.058 -5.321 1.00 90.12 81 TRP A O 1
ATOM 650 N N . LEU A 1 82 ? 3.805 0.259 -3.889 1.00 88.31 82 LEU A N 1
ATOM 651 C CA . LEU A 1 82 ? 3.957 1.503 -4.640 1.00 88.31 82 LEU A CA 1
ATOM 652 C C . LEU A 1 82 ? 5.408 1.978 -4.776 1.00 88.31 82 LEU A C 1
ATOM 654 O O . LEU A 1 82 ? 5.721 2.699 -5.722 1.00 88.31 82 LEU A O 1
ATOM 658 N N . GLN A 1 83 ? 6.303 1.539 -3.888 1.00 86.38 83 GLN A N 1
ATOM 659 C CA . GLN A 1 83 ? 7.746 1.780 -4.010 1.00 86.38 83 GLN A CA 1
ATOM 660 C C . GLN A 1 83 ? 8.371 1.044 -5.201 1.00 86.38 83 GLN A C 1
ATOM 662 O O . GLN A 1 83 ? 9.376 1.501 -5.744 1.00 86.38 83 GLN A O 1
ATOM 667 N N . SER A 1 84 ? 7.777 -0.071 -5.631 1.00 83.75 84 SER A N 1
ATOM 668 C CA . SER A 1 84 ? 8.276 -0.876 -6.753 1.00 83.75 84 SER A CA 1
ATOM 669 C C . SER A 1 84 ? 7.407 -0.778 -8.010 1.00 83.75 84 SER A C 1
ATOM 671 O O . SER A 1 84 ? 7.911 -0.981 -9.108 1.00 83.75 84 SER A O 1
ATOM 673 N N . HIS A 1 85 ? 6.115 -0.457 -7.881 1.00 83.31 85 HIS A N 1
ATOM 674 C CA . HIS A 1 85 ? 5.163 -0.421 -8.996 1.00 83.31 85 HIS A CA 1
ATOM 675 C C . HIS A 1 85 ? 4.194 0.752 -8.849 1.00 83.31 85 HIS A C 1
ATOM 677 O O . HIS A 1 85 ? 3.593 0.921 -7.801 1.00 83.31 85 HIS A O 1
ATOM 683 N N . LYS A 1 86 ? 3.945 1.535 -9.904 1.00 82.12 86 LYS A N 1
ATOM 684 C CA . LYS A 1 86 ? 2.997 2.674 -9.843 1.00 82.12 86 LYS A CA 1
ATOM 685 C C . LYS A 1 86 ? 1.535 2.289 -10.099 1.00 82.12 86 LYS A C 1
ATOM 687 O O . LYS A 1 86 ? 0.675 3.158 -10.210 1.00 82.12 86 LYS A O 1
ATOM 692 N N . GLU A 1 87 ? 1.258 0.999 -10.221 1.00 87.19 87 GLU A N 1
ATOM 693 C CA . GLU A 1 87 ? -0.024 0.466 -10.673 1.00 87.19 87 GLU A CA 1
ATOM 694 C C . GLU A 1 87 ? -0.751 -0.255 -9.541 1.00 87.19 87 GLU A C 1
ATOM 696 O O . GLU A 1 87 ? -0.140 -0.772 -8.604 1.00 87.19 87 GLU A O 1
ATOM 701 N N . CYS A 1 88 ? -2.078 -0.317 -9.633 1.00 88.75 88 CYS A N 1
ATOM 702 C CA . CYS A 1 88 ? -2.876 -1.078 -8.682 1.00 88.75 88 CYS A CA 1
ATOM 703 C C . CYS A 1 88 ? -2.622 -2.590 -8.864 1.00 88.75 88 CYS A C 1
ATOM 705 O O . CYS A 1 88 ? -2.761 -3.073 -9.988 1.00 88.75 88 CYS A O 1
ATOM 707 N N . PRO A 1 89 ? -2.360 -3.358 -7.783 1.00 87.25 89 PRO A N 1
ATOM 708 C CA . PRO A 1 89 ? -2.155 -4.809 -7.859 1.00 87.25 89 PRO A CA 1
ATOM 709 C C . PRO A 1 89 ? -3.303 -5.585 -8.521 1.00 87.25 89 PRO A C 1
ATOM 711 O O . PRO A 1 89 ? -3.087 -6.681 -9.027 1.00 87.25 89 PRO A O 1
ATOM 714 N N . ILE A 1 90 ? -4.520 -5.030 -8.490 1.00 86.38 90 ILE A N 1
ATOM 715 C CA . ILE A 1 90 ? -5.739 -5.686 -8.978 1.00 86.38 90 ILE A CA 1
ATOM 716 C C . ILE A 1 90 ? -6.097 -5.244 -10.407 1.00 86.38 90 ILE A C 1
ATOM 718 O O . ILE A 1 90 ? -6.681 -6.022 -11.151 1.00 86.38 90 ILE A O 1
ATOM 722 N N . CYS A 1 91 ? -5.766 -4.012 -10.809 1.00 83.75 91 CYS A N 1
ATOM 723 C CA . CYS A 1 91 ? -6.238 -3.435 -12.078 1.00 83.75 91 CYS A CA 1
ATOM 724 C C . CYS A 1 91 ? -5.334 -3.657 -13.289 1.00 83.75 91 CYS A C 1
ATOM 726 O O . CYS A 1 91 ? -5.694 -3.099 -14.320 1.00 83.75 91 CYS A O 1
ATOM 728 N N . ARG A 1 92 ? -4.186 -4.335 -13.137 1.00 67.00 92 ARG A N 1
ATOM 729 C CA . ARG A 1 92 ? -3.158 -4.488 -14.185 1.00 67.00 92 ARG A CA 1
ATOM 730 C C . ARG A 1 92 ? -3.715 -4.479 -15.609 1.00 67.00 92 ARG A C 1
ATOM 732 O O . ARG A 1 92 ? -4.583 -5.333 -15.895 1.00 67.00 92 ARG A O 1
#

Secondary structure (DSSP, 8-state):
----SS-HHHHHHHHHHH---------HHHHHTS-EEE--TT---SS-SB-TTT-PBP-TT-EEEE-TTS-EEEHHHHHHHHHH-SS-TTT-

pLDDT: mean 80.4, std 11.6, range [41.47, 92.81]